Protein AF-A0A3S4H6Q1-F1 (afdb_monomer_lite)

pLDDT: mean 81.51, std 17.92, range [44.81, 97.5]

Organism: Salmonella enterica I (NCBI:txid59201)

InterPro domains:
  IPR000310 Orn/Lys/Arg decarboxylase, major domain [PF01276] (69-97)
  IPR011006 CheY-like superfamily [SSF52172] (2-68)
  IPR011193 Ornithine/lysine/arginine decarboxylase [PTHR45229] (9-97)
  IPR027464 Ornithine decarboxylase, N-terminal [G3DSA:3.40.50.220] (1-68)

Secondary structure (DSSP, 8-state):
---EEE-TTGGGTTHHHHHHHTS----EEEE-SS--PPPTT-SEEE---HHHHHHHHHHHHHHHHHHS-HHHHHHHHHHHTT-------S--TTTT-

Foldseek 3Di:
DQAAEAEPVVVVVCVLVVVVVVVLLHAYEYADCDDDDDDPSHPYYDPPDPVVVVVRVVSSVVSVCVVQDPVRSVVVVCVVVVPPDPDDDPCPPVPPD

Structure (mmCIF, N/CA/C/O backbone):
data_AF-A0A3S4H6Q1-F1
#
_entry.id   AF-A0A3S4H6Q1-F1
#
loop_
_atom_site.group_PDB
_atom_site.id
_atom_site.type_symbol
_atom_site.label_atom_id
_atom_site.label_alt_id
_atom_site.label_comp_id
_atom_site.label_asym_id
_atom_site.label_entity_id
_atom_site.label_seq_id
_atom_site.pdbx_PDB_ins_code
_atom_site.Cartn_x
_atom_site.Cartn_y
_atom_site.Cartn_z
_atom_site.occupancy
_atom_site.B_iso_or_equiv
_atom_site.auth_seq_id
_atom_site.auth_comp_id
_atom_site.auth_asym_id
_atom_site.auth_atom_id
_atom_site.pdbx_PDB_model_num
ATOM 1 N N . MET A 1 1 ? 0.797 5.716 -8.264 1.00 62.28 1 MET A N 1
ATOM 2 C CA . MET A 1 1 ? 0.229 5.508 -6.915 1.00 62.28 1 MET A CA 1
ATOM 3 C C . MET A 1 1 ? 0.810 4.204 -6.410 1.00 62.28 1 MET A C 1
ATOM 5 O O . MET A 1 1 ? 0.578 3.191 -7.055 1.00 62.28 1 MET A O 1
ATOM 9 N N . ALA A 1 2 ? 1.618 4.252 -5.355 1.00 85.81 2 ALA A N 1
ATOM 10 C CA . ALA A 1 2 ? 2.378 3.099 -4.864 1.00 85.81 2 ALA A CA 1
ATOM 11 C C . ALA A 1 2 ? 1.863 2.540 -3.530 1.00 85.81 2 ALA A C 1
ATOM 13 O O . ALA A 1 2 ? 2.269 1.463 -3.117 1.00 85.81 2 ALA A O 1
ATOM 14 N N . ALA A 1 3 ? 0.932 3.248 -2.889 1.00 95.12 3 ALA A N 1
ATOM 15 C CA . ALA A 1 3 ? 0.147 2.796 -1.748 1.00 95.12 3 ALA A CA 1
ATOM 16 C C . ALA A 1 3 ? -1.215 3.505 -1.754 1.00 95.12 3 ALA A C 1
ATOM 18 O O . ALA A 1 3 ? -1.365 4.562 -2.375 1.00 95.12 3 ALA A O 1
ATOM 19 N N . VAL A 1 4 ? -2.203 2.934 -1.067 1.00 96.81 4 VAL A N 1
ATOM 20 C CA . VAL A 1 4 ? -3.545 3.511 -0.900 1.00 96.81 4 VAL A CA 1
ATOM 21 C C . VAL A 1 4 ? -3.828 3.696 0.583 1.00 96.81 4 VAL A C 1
ATOM 23 O O . VAL A 1 4 ? -3.669 2.752 1.346 1.00 96.81 4 VAL A O 1
ATOM 26 N N . VAL A 1 5 ? -4.287 4.882 0.986 1.00 96.81 5 VAL A N 1
ATOM 27 C CA . VAL A 1 5 ? -4.818 5.123 2.336 1.00 96.81 5 VAL A CA 1
ATOM 28 C C . VAL A 1 5 ? -6.333 5.208 2.252 1.00 96.81 5 VAL A C 1
ATOM 30 O O . VAL A 1 5 ? -6.865 5.936 1.416 1.00 96.81 5 VAL A O 1
ATOM 33 N N . ILE A 1 6 ? -7.020 4.457 3.105 1.00 96.44 6 ILE A N 1
ATOM 34 C CA . ILE A 1 6 ? -8.480 4.428 3.198 1.00 96.44 6 ILE A CA 1
ATOM 35 C C . ILE A 1 6 ? -8.939 4.728 4.624 1.00 96.44 6 ILE A C 1
ATOM 37 O O . ILE A 1 6 ? -8.185 4.564 5.582 1.00 96.44 6 ILE A O 1
ATOM 41 N N . THR A 1 7 ? -10.199 5.115 4.780 1.00 95.50 7 THR A N 1
ATOM 42 C CA . THR A 1 7 ? -10.840 5.242 6.094 1.00 95.50 7 THR A CA 1
ATOM 43 C C . THR A 1 7 ? -11.575 3.948 6.490 1.00 95.50 7 THR A C 1
ATOM 45 O O . THR A 1 7 ? -11.843 3.085 5.644 1.00 95.50 7 THR A O 1
ATOM 48 N N . PRO A 1 8 ? -12.016 3.804 7.754 1.00 94.62 8 PRO A N 1
ATOM 49 C CA . PRO A 1 8 ? -12.879 2.699 8.166 1.00 94.62 8 PRO A CA 1
ATOM 50 C C . PRO A 1 8 ? -14.263 2.728 7.501 1.00 94.62 8 PRO A C 1
ATOM 52 O O . PRO A 1 8 ? -14.978 1.727 7.494 1.00 94.62 8 PRO A O 1
ATOM 55 N N . ALA A 1 9 ? -14.710 3.876 6.984 1.00 93.50 9 ALA A N 1
ATOM 56 C CA . ALA A 1 9 ? -15.933 3.943 6.186 1.00 93.50 9 ALA A CA 1
ATOM 57 C C . ALA A 1 9 ? -15.711 3.305 4.806 1.00 93.50 9 ALA A C 1
ATOM 59 O O . ALA A 1 9 ? -16.510 2.472 4.379 1.00 93.50 9 ALA A O 1
ATOM 60 N N . ASP A 1 10 ? -14.581 3.610 4.168 1.00 94.56 10 ASP A N 1
ATOM 61 C CA . ASP A 1 10 ? -14.217 3.062 2.861 1.00 94.56 10 ASP A CA 1
ATOM 62 C C . ASP A 1 10 ? -14.031 1.542 2.901 1.00 94.56 10 ASP A C 1
ATOM 64 O O . ASP A 1 10 ? -14.465 0.841 1.990 1.00 94.56 10 ASP A O 1
ATOM 68 N N . SER A 1 11 ? -13.468 0.987 3.980 1.00 92.31 11 SER A N 1
ATOM 69 C CA . SER A 1 11 ? -13.293 -0.471 4.105 1.00 92.31 11 SER A CA 1
ATOM 70 C C . SER A 1 11 ? -14.616 -1.252 4.037 1.00 92.31 11 SER A C 1
ATOM 72 O O . SER A 1 11 ? -14.628 -2.426 3.664 1.00 92.31 11 SER A O 1
ATOM 74 N N . ARG A 1 12 ? -15.744 -0.585 4.315 1.00 92.25 12 ARG A N 1
ATOM 75 C CA . ARG A 1 12 ? -17.106 -1.134 4.254 1.00 92.25 12 ARG A CA 1
ATOM 76 C C . ARG A 1 12 ? -17.845 -0.810 2.950 1.00 92.25 12 ARG A C 1
ATOM 78 O O . ARG A 1 12 ? -18.942 -1.320 2.748 1.00 92.25 12 ARG A O 1
ATOM 85 N N . SER A 1 13 ? -17.263 -0.007 2.055 1.00 92.19 13 SER A N 1
ATOM 86 C CA . SER A 1 13 ? -17.896 0.428 0.797 1.00 92.19 13 SER A CA 1
ATOM 87 C C . SER A 1 13 ? -17.668 -0.525 -0.384 1.00 92.19 13 SER A C 1
ATOM 89 O O . SER A 1 13 ? -18.227 -0.332 -1.462 1.00 92.19 13 SER A O 1
ATOM 91 N N . GLY A 1 14 ? -16.840 -1.559 -0.203 1.00 91.69 14 GLY A N 1
ATOM 92 C CA . GLY A 1 14 ? -16.435 -2.477 -1.271 1.00 91.69 14 GLY A CA 1
ATOM 93 C C . GLY A 1 14 ? -15.160 -2.059 -2.014 1.00 91.69 14 GLY A C 1
ATOM 94 O O . GLY A 1 14 ? -14.716 -2.792 -2.901 1.00 91.69 14 GLY A O 1
ATOM 95 N N . ILE A 1 15 ? -14.518 -0.948 -1.626 1.00 94.38 15 ILE A N 1
ATOM 96 C CA . ILE A 1 15 ? -13.266 -0.475 -2.242 1.00 94.38 15 ILE A CA 1
ATOM 97 C C . ILE A 1 15 ? -12.163 -1.543 -2.231 1.00 94.38 15 ILE A C 1
ATOM 99 O O . ILE A 1 15 ? -11.457 -1.710 -3.219 1.00 94.38 15 ILE A O 1
ATOM 103 N N . LEU A 1 16 ? -12.062 -2.337 -1.159 1.00 94.44 16 LEU A N 1
ATOM 104 C CA . LEU A 1 16 ? -11.061 -3.400 -1.026 1.00 94.44 16 LEU A CA 1
ATOM 105 C C . LEU A 1 16 ? -11.234 -4.484 -2.099 1.00 94.44 16 LEU A C 1
ATOM 107 O O . LEU A 1 16 ? -10.256 -4.986 -2.653 1.00 94.44 16 LEU A O 1
ATOM 111 N N . ALA A 1 17 ? -12.480 -4.812 -2.450 1.00 94.19 17 ALA A N 1
ATOM 112 C CA . ALA A 1 17 ? -12.767 -5.755 -3.524 1.00 94.19 17 ALA A CA 1
ATOM 113 C C . ALA A 1 17 ? -12.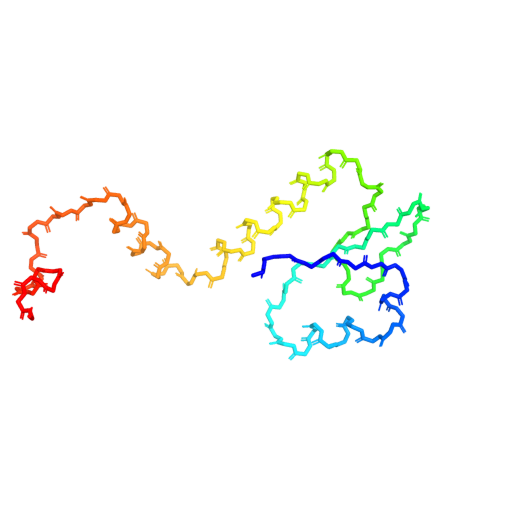404 -5.170 -4.898 1.00 94.19 17 ALA A C 1
ATOM 115 O O . ALA A 1 17 ? -11.896 -5.892 -5.756 1.00 94.19 17 ALA A O 1
ATOM 116 N N . LEU A 1 18 ? -12.627 -3.868 -5.103 1.00 94.19 18 LEU A N 1
ATOM 117 C CA . LEU A 1 18 ? -12.226 -3.171 -6.327 1.00 94.19 18 LEU A CA 1
ATOM 118 C C . LEU A 1 18 ? -10.702 -3.132 -6.475 1.00 94.19 18 LEU A C 1
ATOM 120 O O . LEU A 1 18 ? -10.196 -3.525 -7.522 1.00 94.19 18 LEU A O 1
ATOM 124 N N . LEU A 1 19 ? -9.975 -2.761 -5.416 1.00 93.69 19 LEU A N 1
ATOM 125 C CA . LEU A 1 19 ? -8.509 -2.753 -5.393 1.00 93.69 19 LEU A CA 1
ATOM 126 C C . LEU A 1 19 ? -7.944 -4.144 -5.692 1.00 93.69 19 LEU A C 1
ATOM 128 O O . LEU A 1 19 ? -7.079 -4.282 -6.555 1.00 93.69 19 LEU A O 1
ATOM 132 N N . LYS A 1 20 ? -8.501 -5.194 -5.079 1.00 91.75 20 LYS A N 1
ATOM 133 C CA . LYS A 1 20 ? -8.104 -6.582 -5.354 1.00 91.75 20 LYS A CA 1
ATOM 134 C C . LYS A 1 20 ? -8.312 -6.970 -6.822 1.00 91.75 20 LYS A C 1
ATOM 136 O O . LYS A 1 20 ? -7.472 -7.658 -7.395 1.00 91.75 20 LYS A O 1
ATOM 141 N N . ARG A 1 21 ? -9.409 -6.528 -7.444 1.00 93.62 21 ARG A N 1
ATOM 142 C CA . ARG A 1 21 ? -9.724 -6.824 -8.854 1.00 93.62 21 ARG A CA 1
ATOM 143 C C . ARG A 1 21 ? -8.798 -6.135 -9.853 1.00 93.62 21 ARG A C 1
ATOM 145 O O . ARG A 1 21 ? -8.741 -6.594 -10.987 1.00 93.62 21 ARG A O 1
ATOM 152 N N . THR A 1 22 ? -8.086 -5.076 -9.462 1.00 89.94 22 THR A N 1
ATOM 153 C CA . THR A 1 22 ? -7.104 -4.434 -10.353 1.00 89.94 22 THR A CA 1
ATOM 154 C C . THR A 1 22 ? -5.930 -5.356 -10.693 1.00 89.94 22 THR A C 1
ATOM 156 O O . THR A 1 22 ? -5.301 -5.171 -11.726 1.00 89.94 22 THR A O 1
ATOM 159 N N . GLY A 1 23 ? -5.624 -6.335 -9.831 1.00 88.44 23 GLY A N 1
ATOM 160 C CA . GLY A 1 23 ? -4.440 -7.186 -9.974 1.00 88.44 23 GLY A CA 1
ATOM 161 C C . GLY A 1 23 ? -3.120 -6.4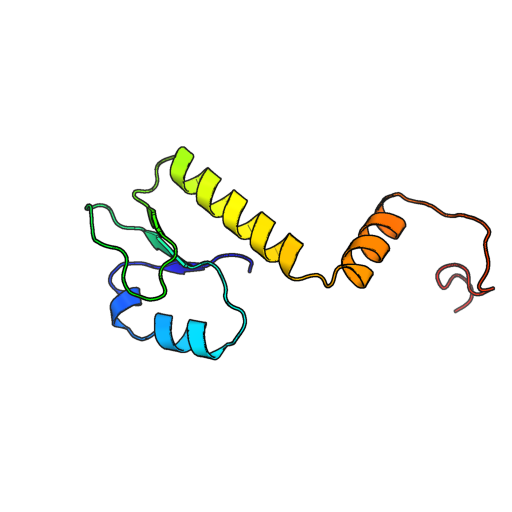67 -9.688 1.00 88.44 23 GLY A C 1
ATOM 162 O O . GLY A 1 23 ? -2.067 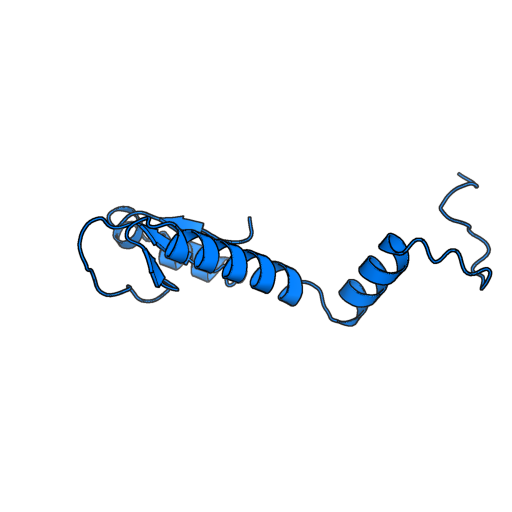-7.078 -9.811 1.00 88.44 23 GLY A O 1
ATOM 163 N N . PHE A 1 24 ? -3.152 -5.194 -9.279 1.00 89.94 24 PHE A N 1
ATOM 164 C CA . PHE A 1 24 ? -1.939 -4.439 -8.972 1.00 89.94 24 PHE A CA 1
ATOM 165 C C . PHE A 1 24 ? -1.343 -4.784 -7.614 1.00 89.94 24 PHE A C 1
ATOM 167 O O . PHE A 1 24 ? -0.193 -4.465 -7.385 1.00 89.94 24 PHE A O 1
ATOM 174 N N . HIS A 1 25 ? -2.087 -5.434 -6.714 1.00 90.50 25 HIS A N 1
ATOM 175 C CA . HIS A 1 25 ? -1.580 -5.809 -5.385 1.00 90.50 25 HIS A CA 1
ATOM 176 C C . HIS A 1 25 ? -0.972 -4.629 -4.599 1.00 90.50 25 HIS A C 1
ATOM 178 O O . HIS A 1 25 ? -0.019 -4.804 -3.844 1.00 90.50 25 HIS A O 1
ATOM 184 N N . LEU A 1 26 ? -1.548 -3.431 -4.764 1.00 94.06 26 LEU A N 1
ATOM 185 C CA . LEU A 1 26 ? -1.126 -2.225 -4.053 1.00 94.06 26 LEU A CA 1
ATOM 186 C C . LEU A 1 26 ? -1.181 -2.441 -2.531 1.00 94.06 26 LEU A C 1
ATOM 188 O O . LEU A 1 26 ? -2.161 -3.016 -2.045 1.00 94.06 26 LEU A O 1
ATOM 192 N N . PRO A 1 27 ? -0.199 -1.939 -1.764 1.00 96.56 27 PRO A N 1
ATOM 193 C CA . PRO A 1 27 ? -0.303 -1.900 -0.315 1.00 96.56 27 PRO A CA 1
ATOM 194 C C . PRO A 1 27 ? -1.414 -0.924 0.099 1.00 96.56 27 PRO A C 1
ATOM 196 O O . PRO A 1 27 ? -1.482 0.212 -0.380 1.00 96.56 27 PRO A O 1
ATOM 199 N N . VAL A 1 28 ? -2.306 -1.379 0.981 1.00 97.44 28 VAL A N 1
ATOM 200 C CA . VAL A 1 28 ? -3.482 -0.619 1.429 1.00 97.44 28 VAL A CA 1
ATOM 201 C C . VAL A 1 28 ? -3.388 -0.389 2.928 1.00 97.44 28 VAL A C 1
ATOM 203 O O . VAL A 1 28 ? -3.387 -1.337 3.703 1.00 97.44 28 VAL A O 1
ATOM 206 N N . PHE A 1 29 ? -3.360 0.864 3.349 1.00 97.38 29 PHE A N 1
ATOM 207 C CA . PHE A 1 29 ? -3.339 1.269 4.747 1.00 97.38 29 PHE A CA 1
ATOM 208 C C . PHE A 1 29 ? -4.699 1.832 5.144 1.00 97.38 29 PHE A C 1
ATOM 210 O O . PHE A 1 29 ? -5.334 2.540 4.364 1.00 97.38 29 PHE A O 1
ATOM 217 N N . MET A 1 30 ? -5.156 1.527 6.355 1.00 96.94 30 MET A N 1
ATOM 218 C CA . MET A 1 30 ? -6.378 2.114 6.904 1.00 96.94 30 MET A CA 1
ATOM 219 C C . MET A 1 30 ? -6.019 3.107 8.007 1.00 96.94 30 MET A C 1
ATOM 221 O O . MET A 1 30 ? -5.419 2.712 8.999 1.00 96.94 30 MET A O 1
ATOM 225 N N . LEU A 1 31 ? -6.388 4.377 7.847 1.00 97.00 31 LEU A N 1
ATOM 226 C CA . LEU A 1 31 ? -6.196 5.401 8.875 1.00 97.00 31 LEU A CA 1
ATOM 227 C C . LEU A 1 31 ? -7.368 5.357 9.859 1.00 97.00 31 LEU A C 1
ATOM 229 O O . LEU A 1 31 ? -8.510 5.548 9.442 1.00 97.00 31 LEU A O 1
ATOM 233 N N . ALA A 1 32 ? -7.108 5.099 11.138 1.00 95.50 32 ALA A N 1
ATOM 234 C CA . ALA A 1 32 ? -8.135 5.041 12.176 1.00 95.50 32 ALA A CA 1
ATOM 235 C C . ALA A 1 32 ? -7.619 5.623 13.498 1.00 95.50 32 ALA A C 1
ATOM 237 O O . ALA A 1 32 ? -6.518 5.294 13.923 1.00 95.50 32 ALA A O 1
ATOM 238 N N . ASP A 1 33 ? -8.440 6.437 14.165 1.00 91.31 33 ASP A N 1
ATOM 239 C CA . ASP A 1 33 ? -8.089 7.039 15.462 1.00 91.31 33 ASP A CA 1
ATOM 240 C C . ASP A 1 33 ? -8.130 6.027 16.621 1.00 91.31 33 ASP A C 1
ATOM 242 O O . ASP A 1 33 ? -7.440 6.178 17.625 1.00 91.31 33 ASP A O 1
ATOM 246 N N . GLU A 1 34 ? -8.942 4.980 16.477 1.00 88.69 34 GLU A N 1
ATOM 247 C CA . GLU A 1 34 ? -9.124 3.921 17.470 1.00 88.69 34 GLU A CA 1
ATOM 248 C C . GLU A 1 34 ? -8.421 2.633 17.012 1.00 88.69 34 GLU A C 1
ATOM 250 O O . GLU A 1 34 ? -8.407 2.330 15.811 1.00 88.69 34 GLU A O 1
ATOM 255 N N . PRO A 1 35 ? -7.887 1.819 17.940 1.00 81.69 35 PRO A N 1
ATOM 256 C CA . PRO A 1 35 ? -7.281 0.540 17.601 1.00 81.69 35 PRO A CA 1
ATOM 257 C C . PRO A 1 35 ? -8.345 -0.429 17.068 1.00 81.69 35 PRO A C 1
ATOM 259 O O . PRO A 1 35 ? -9.190 -0.940 17.804 1.00 81.69 35 PRO A O 1
ATOM 262 N N . VAL A 1 36 ? -8.283 -0.710 15.767 1.00 87.88 36 VAL A N 1
ATOM 263 C CA . VAL A 1 36 ? -9.173 -1.646 15.068 1.00 87.88 36 VAL A CA 1
ATOM 264 C C . VAL A 1 36 ? -8.334 -2.719 14.378 1.00 87.88 36 VAL A C 1
ATOM 266 O O . VAL A 1 36 ? -7.250 -2.452 13.866 1.00 87.88 36 VAL A O 1
ATOM 269 N N . SER A 1 37 ? -8.838 -3.953 14.348 1.00 88.81 37 SER A N 1
ATOM 270 C CA . SER A 1 37 ? -8.196 -5.036 13.598 1.00 88.81 37 SER A CA 1
ATOM 271 C C . SER A 1 37 ? -8.211 -4.745 12.093 1.00 88.81 37 SER A C 1
ATOM 273 O O . SER A 1 37 ? -9.227 -4.301 11.555 1.00 88.81 37 SER A O 1
ATOM 275 N N . ALA A 1 38 ? -7.097 -5.018 11.411 1.00 91.69 38 ALA A N 1
ATOM 276 C CA . ALA A 1 38 ? -6.985 -4.850 9.967 1.00 91.69 38 ALA A CA 1
ATOM 277 C C . ALA A 1 38 ? -7.974 -5.776 9.225 1.00 91.69 38 ALA A C 1
ATOM 279 O O . ALA A 1 38 ? -7.893 -7.001 9.368 1.00 91.69 38 ALA A O 1
ATOM 280 N N . PRO A 1 39 ? -8.893 -5.232 8.406 1.00 92.38 39 PRO A N 1
ATOM 281 C CA . PRO A 1 39 ? -9.736 -6.040 7.532 1.00 92.38 39 PRO A CA 1
ATOM 282 C C . PRO A 1 39 ? -8.914 -6.820 6.496 1.00 92.38 39 PRO A C 1
ATOM 284 O O . PRO A 1 39 ? -7.807 -6.431 6.124 1.00 92.38 39 PRO A O 1
ATOM 287 N N . VAL A 1 40 ? -9.489 -7.891 5.942 1.00 91.94 40 VAL A N 1
ATOM 288 C CA . VAL A 1 40 ? -8.861 -8.632 4.836 1.00 91.94 40 VAL A CA 1
ATOM 289 C C . VAL A 1 40 ? -8.622 -7.700 3.645 1.00 91.94 40 VAL A C 1
ATOM 291 O O . VAL A 1 40 ? -9.549 -7.059 3.154 1.00 91.94 40 VAL A O 1
ATOM 294 N N . GLY A 1 41 ? -7.385 -7.673 3.148 1.00 92.12 41 GLY A N 1
ATOM 295 C CA . GLY A 1 41 ? -6.971 -6.794 2.050 1.00 92.12 41 GLY A CA 1
ATOM 296 C C . GLY A 1 41 ? -6.390 -5.452 2.502 1.00 92.12 41 GLY A C 1
ATOM 297 O O . GLY A 1 41 ? -5.983 -4.678 1.644 1.00 92.12 41 GLY A O 1
ATOM 298 N N . VAL A 1 42 ? -6.318 -5.195 3.812 1.00 96.50 42 VAL A N 1
ATOM 299 C CA . VAL A 1 42 ? -5.547 -4.093 4.401 1.00 96.50 42 VAL A CA 1
ATOM 300 C C . VAL A 1 42 ? -4.186 -4.621 4.859 1.00 96.50 42 VAL A C 1
ATOM 302 O O . VAL A 1 42 ? -4.101 -5.651 5.523 1.00 96.50 42 VAL A O 1
ATOM 305 N N . THR A 1 43 ? -3.122 -3.916 4.488 1.00 96.12 43 THR A N 1
ATOM 306 C CA . THR A 1 43 ? -1.729 -4.176 4.868 1.00 96.12 43 THR A CA 1
ATOM 307 C C . THR A 1 43 ? -1.481 -3.838 6.336 1.00 96.12 43 THR A C 1
ATOM 309 O O . THR A 1 43 ? -0.920 -4.657 7.056 1.00 96.12 43 THR A O 1
ATOM 312 N N . ALA A 1 44 ? -1.917 -2.657 6.785 1.00 95.62 44 ALA A N 1
ATOM 313 C CA . ALA A 1 44 ? -1.829 -2.232 8.180 1.00 95.62 44 ALA A CA 1
ATOM 314 C C . ALA A 1 44 ? -2.872 -1.150 8.508 1.00 95.62 44 ALA A C 1
ATOM 316 O O . ALA A 1 44 ? -3.349 -0.434 7.623 1.00 95.62 44 ALA A O 1
ATOM 317 N N . VAL A 1 45 ? -3.216 -1.032 9.791 1.00 96.62 45 VAL A N 1
ATOM 318 C CA . VAL A 1 45 ? -3.992 0.094 10.330 1.00 96.62 45 VAL A CA 1
ATOM 319 C C . VAL A 1 45 ? -3.011 1.067 10.970 1.00 96.62 45 VAL A C 1
ATOM 321 O O . VAL A 1 45 ? -2.140 0.626 11.714 1.00 96.62 45 VAL A O 1
ATOM 324 N N . ILE A 1 46 ? -3.140 2.356 10.667 1.00 96.25 46 ILE A N 1
ATOM 325 C CA . ILE A 1 46 ? -2.269 3.418 11.180 1.00 96.25 46 ILE A CA 1
ATOM 326 C C . ILE A 1 46 ? -3.096 4.430 11.975 1.00 96.25 46 ILE A C 1
ATOM 328 O O . ILE A 1 46 ? -4.211 4.766 11.572 1.00 96.25 46 ILE A O 1
ATOM 332 N N . GLY A 1 47 ? -2.547 4.910 13.090 1.00 95.12 47 GLY A N 1
ATOM 333 C CA . GLY A 1 47 ? -3.097 5.997 13.907 1.00 95.12 47 GLY A CA 1
ATOM 334 C C . GLY A 1 47 ? -2.570 7.384 13.521 1.00 95.12 47 GLY A C 1
ATOM 335 O O . GLY A 1 47 ? -2.975 8.387 14.099 1.00 95.12 47 GLY A O 1
ATOM 336 N N . GLY A 1 48 ? -1.661 7.458 12.546 1.00 93.00 48 GLY A N 1
ATOM 337 C CA . GLY A 1 48 ? -1.154 8.707 11.980 1.00 93.00 48 GLY A CA 1
ATOM 338 C C . GLY A 1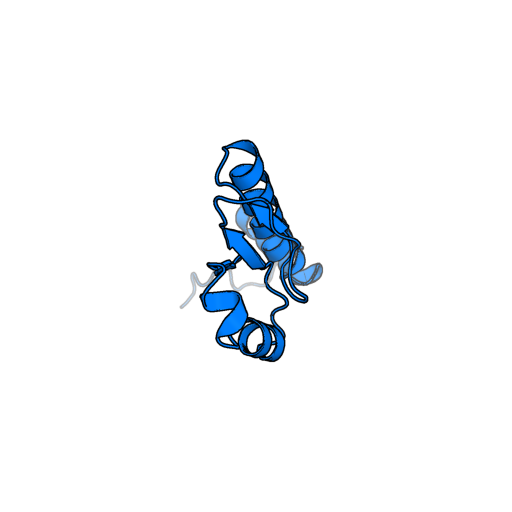 48 ? 0.096 9.254 12.670 1.00 93.00 48 GLY A C 1
ATOM 339 O O . GLY A 1 48 ? 0.435 10.423 12.467 1.00 93.00 48 GLY A O 1
ATOM 340 N N . ASN A 1 49 ? 0.801 8.443 13.463 1.00 94.56 49 ASN A N 1
ATOM 341 C CA . ASN A 1 49 ? 2.082 8.859 14.029 1.00 94.56 49 ASN A CA 1
ATOM 342 C C . ASN A 1 49 ? 3.212 8.806 12.977 1.00 94.56 49 ASN A C 1
ATOM 344 O O . ASN A 1 49 ? 3.105 8.137 11.951 1.00 94.56 49 ASN A O 1
ATOM 348 N N . ALA A 1 50 ? 4.313 9.523 13.224 1.00 95.94 50 ALA A N 1
ATOM 349 C CA . ALA A 1 50 ? 5.402 9.661 12.251 1.00 95.94 50 ALA A CA 1
ATOM 350 C C . ALA A 1 50 ? 6.056 8.325 11.849 1.00 95.94 50 ALA A C 1
ATOM 352 O O . ALA A 1 50 ? 6.461 8.166 10.700 1.00 95.94 50 ALA A O 1
ATOM 353 N N . GLN A 1 51 ? 6.142 7.364 12.773 1.00 96.50 51 GLN A N 1
ATOM 354 C CA . GLN A 1 51 ? 6.738 6.058 12.499 1.00 96.50 51 GLN A CA 1
ATOM 355 C C . GLN A 1 51 ? 5.866 5.241 11.537 1.00 96.50 51 GLN A C 1
ATOM 357 O O . GLN A 1 51 ? 6.376 4.647 10.593 1.00 96.50 51 GLN A O 1
ATOM 362 N N . GLU A 1 52 ? 4.549 5.260 11.725 1.00 96.06 52 GLU A N 1
ATOM 363 C CA . GLU A 1 52 ? 3.599 4.577 10.838 1.00 96.06 52 GLU A CA 1
ATOM 364 C C . GLU A 1 52 ? 3.587 5.176 9.427 1.00 96.06 52 GLU A C 1
ATOM 366 O O . GLU A 1 52 ? 3.498 4.447 8.438 1.00 96.06 52 GLU A O 1
ATOM 371 N N . TRP A 1 53 ? 3.720 6.502 9.315 1.00 96.12 53 TRP A N 1
ATOM 372 C CA . TRP A 1 53 ? 3.871 7.162 8.016 1.00 96.12 53 TRP A CA 1
ATOM 373 C C . TRP A 1 53 ? 5.153 6.734 7.299 1.00 96.12 53 TRP A C 1
ATOM 375 O O . TRP A 1 53 ? 5.119 6.478 6.096 1.00 96.12 53 TRP A O 1
ATOM 385 N N . LEU A 1 54 ? 6.259 6.587 8.034 1.00 97.50 54 LEU A N 1
ATOM 386 C CA . LEU A 1 54 ? 7.515 6.083 7.481 1.00 97.50 54 LEU A CA 1
ATOM 387 C C . LEU A 1 54 ? 7.386 4.628 7.000 1.00 97.50 54 LEU A C 1
ATOM 389 O O . LEU A 1 54 ? 7.929 4.261 5.960 1.00 97.50 54 LEU A O 1
ATOM 393 N N . GLU A 1 55 ? 6.656 3.782 7.727 1.00 97.25 55 GLU A N 1
ATOM 394 C CA . GLU A 1 55 ? 6.384 2.403 7.305 1.00 97.25 55 GLU A CA 1
ATOM 395 C C . GLU A 1 55 ? 5.529 2.337 6.036 1.00 97.25 55 GLU A C 1
ATOM 397 O O . GLU A 1 55 ? 5.803 1.521 5.151 1.00 97.25 55 GLU A O 1
ATOM 402 N N . LEU A 1 56 ? 4.540 3.225 5.910 1.00 97.25 56 LEU A N 1
ATOM 403 C CA . LEU A 1 56 ? 3.750 3.372 4.691 1.00 97.25 56 LEU A CA 1
ATOM 404 C C . LEU A 1 56 ? 4.625 3.765 3.501 1.00 97.25 56 LEU A C 1
ATOM 406 O O . LEU A 1 56 ? 4.524 3.147 2.438 1.00 97.25 56 LEU A O 1
ATOM 410 N N . GLU A 1 57 ? 5.494 4.759 3.675 1.00 96.88 57 GLU A N 1
ATOM 411 C CA . GLU A 1 57 ? 6.413 5.207 2.629 1.00 96.88 57 GLU A CA 1
ATOM 412 C C . GLU A 1 57 ? 7.374 4.086 2.213 1.00 96.88 57 GLU A C 1
ATOM 414 O O . GLU A 1 57 ? 7.517 3.793 1.027 1.00 96.88 57 GLU A O 1
ATOM 419 N N . ASN A 1 58 ? 7.936 3.354 3.177 1.00 96.81 58 ASN A N 1
ATOM 420 C CA . ASN A 1 58 ? 8.771 2.187 2.894 1.00 96.81 58 ASN A CA 1
ATOM 421 C C . ASN A 1 58 ? 8.017 1.096 2.119 1.00 96.81 58 ASN A C 1
ATOM 423 O O . ASN A 1 58 ? 8.581 0.480 1.212 1.00 96.81 58 ASN A O 1
ATOM 427 N N . ALA A 1 59 ? 6.747 0.841 2.449 1.00 96.44 59 ALA A N 1
ATOM 428 C CA . ALA A 1 59 ? 5.925 -0.119 1.716 1.00 96.44 59 ALA A CA 1
ATOM 429 C C . ALA A 1 59 ? 5.662 0.333 0.271 1.00 96.44 59 ALA A C 1
ATOM 431 O O . ALA A 1 59 ? 5.717 -0.496 -0.639 1.00 96.44 59 ALA A O 1
ATOM 432 N N . ALA A 1 60 ? 5.433 1.630 0.053 1.00 95.19 60 ALA A N 1
ATOM 433 C CA . ALA A 1 60 ? 5.279 2.211 -1.276 1.00 95.19 60 ALA A CA 1
ATOM 434 C C . ALA A 1 60 ? 6.567 2.075 -2.109 1.00 95.19 60 ALA A C 1
ATOM 436 O O . ALA A 1 60 ? 6.525 1.554 -3.223 1.00 95.19 60 ALA A O 1
ATOM 437 N N . CYS A 1 61 ? 7.720 2.445 -1.543 1.00 94.12 61 CYS A N 1
ATOM 438 C CA . CYS A 1 61 ? 9.026 2.306 -2.195 1.00 94.12 61 CYS A CA 1
ATOM 439 C C . CYS A 1 61 ? 9.331 0.851 -2.570 1.00 94.12 61 CYS A C 1
ATOM 441 O O . CYS A 1 61 ? 9.806 0.566 -3.670 1.00 94.12 61 CYS A O 1
ATOM 443 N N . ARG A 1 62 ? 9.031 -0.094 -1.671 1.00 92.94 62 ARG A N 1
ATOM 444 C CA . ARG A 1 62 ? 9.188 -1.526 -1.950 1.00 92.94 62 ARG A CA 1
ATOM 445 C C . ARG A 1 62 ? 8.290 -1.996 -3.086 1.00 92.94 62 ARG A C 1
ATOM 447 O O . ARG A 1 62 ? 8.766 -2.710 -3.961 1.00 92.94 62 ARG A O 1
ATOM 454 N N . TYR A 1 63 ? 7.022 -1.591 -3.081 1.00 92.31 63 TYR A N 1
ATOM 455 C CA . TYR A 1 63 ? 6.089 -1.933 -4.149 1.00 92.31 63 TYR A CA 1
ATOM 456 C C . TYR A 1 63 ? 6.604 -1.462 -5.517 1.00 92.31 63 TYR A C 1
ATOM 458 O O . TYR A 1 63 ? 6.603 -2.237 -6.467 1.00 92.31 63 TYR A O 1
ATOM 466 N N . GLU A 1 64 ? 7.105 -0.228 -5.617 1.00 89.81 64 GLU A N 1
ATOM 467 C CA . GLU A 1 64 ? 7.676 0.291 -6.868 1.00 89.81 64 GLU A CA 1
ATOM 468 C C . GLU A 1 64 ? 8.937 -0.463 -7.299 1.00 89.81 64 GLU A C 1
ATOM 470 O O . GLU A 1 64 ? 9.073 -0.811 -8.473 1.00 89.81 64 GLU A O 1
ATOM 475 N N . ALA A 1 65 ? 9.834 -0.762 -6.356 1.00 87.06 65 ALA A N 1
ATOM 476 C CA . ALA A 1 65 ? 11.054 -1.512 -6.639 1.00 87.06 65 ALA A CA 1
ATOM 477 C C . ALA A 1 65 ? 10.763 -2.941 -7.131 1.00 87.06 65 ALA A C 1
ATOM 479 O O . ALA A 1 65 ? 11.455 -3.439 -8.016 1.00 87.06 65 ALA A O 1
ATOM 480 N N . GLU A 1 66 ? 9.735 -3.591 -6.579 1.00 84.19 66 GLU A N 1
ATOM 481 C CA . GLU A 1 66 ? 9.303 -4.941 -6.962 1.00 84.19 66 GLU A CA 1
ATOM 482 C C . GLU A 1 66 ? 8.467 -4.954 -8.259 1.00 84.19 66 GLU A C 1
ATOM 484 O O . GLU A 1 66 ? 8.386 -5.985 -8.928 1.00 84.19 66 GLU A O 1
ATOM 489 N N . LEU A 1 67 ? 7.863 -3.822 -8.646 1.00 81.81 67 LEU A N 1
ATOM 490 C CA . LEU A 1 67 ? 7.036 -3.712 -9.852 1.00 81.81 67 LEU A CA 1
ATOM 491 C C . LEU A 1 67 ? 7.858 -3.826 -11.144 1.00 81.81 67 LEU A C 1
ATOM 493 O O . LEU A 1 67 ? 7.344 -4.284 -12.167 1.00 81.81 67 LEU A O 1
ATOM 497 N N . LEU A 1 68 ? 9.127 -3.409 -11.119 1.00 70.00 68 LEU A N 1
ATOM 498 C CA . LEU A 1 68 ? 10.010 -3.494 -12.278 1.00 70.00 68 LEU A CA 1
ATOM 499 C C . LEU A 1 68 ? 10.595 -4.913 -12.373 1.00 70.00 68 LEU A C 1
ATOM 501 O O . LEU A 1 68 ? 11.313 -5.338 -11.465 1.00 70.00 68 LEU A O 1
ATOM 505 N N . PRO A 1 69 ? 10.366 -5.657 -13.477 1.00 65.06 69 PRO A N 1
ATOM 506 C CA . PRO A 1 69 ? 11.041 -6.929 -13.692 1.00 65.06 69 PRO A CA 1
ATOM 507 C C . PRO A 1 69 ? 12.559 -6.736 -13.581 1.00 65.06 69 PRO A C 1
ATOM 509 O O . PRO A 1 69 ? 13.063 -5.718 -14.066 1.00 65.06 69 PRO A O 1
ATOM 512 N N . PRO A 1 70 ? 13.313 -7.698 -13.021 1.00 57.97 70 PRO A N 1
ATOM 513 C CA . PRO A 1 70 ? 14.732 -7.519 -12.703 1.00 57.97 70 PRO A CA 1
ATOM 514 C C . PRO A 1 70 ? 15.567 -7.050 -13.904 1.00 57.97 70 PRO A C 1
ATOM 516 O O . PRO A 1 70 ? 16.453 -6.221 -13.750 1.00 57.97 70 PRO A O 1
ATOM 519 N N . PHE A 1 71 ? 15.228 -7.489 -15.121 1.00 57.03 71 PHE A N 1
ATOM 520 C CA . PHE A 1 71 ? 15.876 -7.011 -16.346 1.00 57.03 71 PHE A CA 1
ATOM 521 C C . PHE A 1 71 ? 15.620 -5.519 -16.638 1.00 57.03 71 PHE A C 1
ATOM 523 O O . PHE A 1 71 ? 16.540 -4.794 -17.004 1.00 57.03 71 PHE A O 1
ATOM 530 N N . TYR A 1 72 ? 14.385 -5.044 -16.461 1.00 57.28 72 TYR A N 1
ATOM 531 C CA . TYR A 1 72 ? 14.018 -3.652 -16.729 1.00 57.28 72 TYR A CA 1
ATOM 532 C C . TYR A 1 72 ? 14.540 -2.713 -15.632 1.00 57.28 72 TYR A C 1
ATOM 534 O O . TYR A 1 72 ? 15.087 -1.660 -15.943 1.00 57.28 72 TYR A O 1
ATOM 542 N N . GLY A 1 73 ? 14.474 -3.129 -14.361 1.00 59.66 73 GLY A N 1
ATOM 543 C CA . GLY A 1 73 ? 15.029 -2.362 -13.240 1.00 59.66 73 GLY A CA 1
ATOM 544 C C . GLY A 1 73 ? 16.539 -2.132 -13.363 1.00 59.66 73 GLY A C 1
ATOM 545 O O . GLY A 1 73 ? 17.010 -1.013 -13.166 1.00 59.66 73 GLY A O 1
ATOM 546 N N . THR A 1 74 ? 17.301 -3.155 -13.768 1.00 60.72 74 THR A N 1
ATOM 547 C CA . THR A 1 74 ? 18.746 -3.013 -14.013 1.00 60.72 74 THR A CA 1
ATOM 548 C C . THR A 1 74 ? 19.053 -2.083 -15.190 1.00 60.72 74 THR A C 1
ATOM 550 O O . THR A 1 74 ? 19.982 -1.286 -15.093 1.00 60.72 74 THR A O 1
ATOM 553 N N . LEU A 1 75 ? 18.278 -2.134 -16.281 1.00 60.62 75 LEU A N 1
ATOM 554 C CA . LEU A 1 75 ? 18.463 -1.229 -17.423 1.00 60.62 75 LEU A CA 1
ATOM 555 C C . LEU A 1 75 ? 18.161 0.233 -17.068 1.00 60.62 75 LEU A C 1
ATOM 557 O O . LEU A 1 75 ? 18.925 1.112 -17.457 1.00 60.62 75 LEU A O 1
ATOM 561 N N . THR A 1 76 ? 17.098 0.500 -16.305 1.00 59.97 76 THR A N 1
ATOM 562 C CA . THR A 1 76 ? 16.777 1.860 -15.844 1.00 59.97 76 THR A CA 1
ATOM 563 C C . THR A 1 76 ? 17.875 2.413 -14.936 1.00 59.97 76 THR A C 1
ATOM 565 O O . THR A 1 76 ? 18.386 3.495 -15.205 1.00 59.97 76 THR A O 1
ATOM 568 N N . GLN A 1 77 ? 18.331 1.638 -13.943 1.00 60.91 77 GLN A N 1
ATOM 569 C CA . GLN A 1 77 ? 19.454 2.041 -13.082 1.00 60.91 77 GLN A CA 1
ATOM 570 C C . GLN A 1 77 ? 20.737 2.300 -13.884 1.00 60.91 77 GLN A C 1
ATOM 572 O O . GLN A 1 77 ? 21.482 3.231 -13.590 1.00 60.91 77 GLN A O 1
ATOM 577 N N . TYR A 1 78 ? 20.996 1.489 -14.914 1.00 58.66 78 TYR A N 1
ATOM 578 C CA . TYR A 1 78 ? 22.165 1.636 -15.775 1.00 58.66 78 TYR A CA 1
ATOM 579 C C . TYR A 1 78 ? 22.140 2.933 -16.603 1.00 58.66 78 TYR A C 1
ATOM 581 O O . TYR A 1 78 ? 23.181 3.578 -16.743 1.00 58.66 78 TYR A O 1
ATOM 589 N N . VAL A 1 79 ? 20.969 3.329 -17.114 1.00 61.16 79 VAL A N 1
ATOM 590 C CA . VAL A 1 79 ? 20.768 4.596 -17.840 1.00 61.16 79 VAL A CA 1
ATOM 591 C C . VAL A 1 79 ? 20.856 5.799 -16.893 1.00 61.16 79 VAL A C 1
ATOM 593 O O . VAL A 1 79 ? 21.564 6.756 -17.206 1.00 61.16 79 VAL A O 1
ATOM 596 N N . ASP A 1 80 ? 20.227 5.730 -15.715 1.00 66.44 80 ASP A N 1
ATOM 597 C CA . ASP A 1 80 ? 20.236 6.813 -14.715 1.00 66.44 80 ASP A CA 1
ATOM 598 C C . ASP A 1 80 ? 21.639 7.087 -14.145 1.00 66.44 80 ASP A C 1
ATOM 600 O O . ASP A 1 80 ? 21.975 8.225 -13.818 1.00 66.44 80 ASP A O 1
ATOM 604 N N . MET A 1 81 ? 22.503 6.066 -14.081 1.00 68.50 81 MET A N 1
ATOM 605 C CA . MET A 1 81 ? 23.916 6.204 -13.697 1.00 68.50 81 MET A CA 1
ATOM 606 C C . MET A 1 81 ? 24.789 6.907 -14.752 1.00 68.50 81 MET A C 1
ATOM 608 O O . MET A 1 81 ? 25.990 7.062 -14.534 1.00 68.50 81 MET A O 1
ATOM 612 N N . GLY A 1 82 ? 24.228 7.333 -15.891 1.00 54.78 82 GLY A N 1
ATOM 613 C CA . GLY A 1 82 ? 24.967 8.066 -16.920 1.00 54.78 82 GLY A CA 1
ATOM 614 C C . GLY A 1 82 ? 26.061 7.236 -17.594 1.00 54.78 82 GLY A C 1
ATOM 615 O O . GLY A 1 82 ? 27.015 7.803 -18.131 1.00 54.78 82 GLY A O 1
ATOM 616 N N . ASN A 1 83 ? 25.948 5.901 -17.577 1.00 52.34 83 ASN A N 1
ATOM 617 C CA . ASN A 1 83 ? 26.902 4.999 -18.220 1.00 52.34 83 ASN A CA 1
ATOM 618 C C . ASN A 1 83 ? 26.754 5.052 -19.749 1.00 52.34 83 ASN A C 1
ATOM 620 O O . ASN A 1 83 ? 26.312 4.100 -20.391 1.00 52.34 83 ASN A O 1
ATOM 624 N N . SER A 1 84 ? 27.182 6.161 -20.350 1.00 49.91 84 SER A N 1
ATOM 625 C CA . SER A 1 84 ? 27.495 6.236 -21.774 1.00 49.91 84 SER A CA 1
ATOM 626 C C . SER A 1 84 ? 28.781 5.448 -22.015 1.00 49.91 84 SER A C 1
ATOM 628 O O . SER A 1 84 ? 29.877 5.998 -22.121 1.00 49.91 84 SER A O 1
ATOM 630 N N . THR A 1 85 ? 28.681 4.119 -22.011 1.00 50.41 85 THR A N 1
ATOM 631 C CA . THR A 1 85 ? 29.779 3.289 -22.499 1.00 50.41 85 THR A CA 1
ATOM 632 C C . THR A 1 85 ? 29.622 3.128 -24.003 1.00 50.41 85 THR A C 1
ATOM 634 O O . THR A 1 85 ? 28.560 2.769 -24.508 1.00 50.41 85 THR A O 1
ATOM 637 N N . PHE A 1 86 ? 30.695 3.445 -24.728 1.00 51.62 86 PHE A N 1
ATOM 638 C CA . PHE A 1 86 ? 30.844 3.318 -26.179 1.00 51.62 86 PHE A CA 1
ATOM 639 C C . PHE A 1 86 ? 30.854 1.840 -26.630 1.00 51.62 86 PHE A C 1
ATOM 641 O O . PHE A 1 86 ? 31.801 1.372 -27.257 1.00 51.62 86 PHE A O 1
ATOM 648 N N . ALA A 1 87 ? 29.802 1.088 -26.315 1.00 51.31 87 ALA A N 1
ATOM 649 C CA . ALA A 1 87 ? 29.531 -0.230 -26.868 1.00 51.31 87 ALA A CA 1
ATOM 650 C C . ALA A 1 87 ? 28.207 -0.142 -27.641 1.00 51.31 87 ALA A C 1
ATOM 652 O O . ALA A 1 87 ? 27.135 -0.049 -27.056 1.00 51.31 87 ALA A O 1
ATOM 653 N N . CYS A 1 88 ? 28.314 -0.070 -28.969 1.00 44.81 88 CYS A N 1
ATOM 654 C CA . CYS A 1 88 ? 27.237 0.156 -29.938 1.00 44.81 88 CYS A CA 1
ATOM 655 C C . CYS A 1 88 ? 25.914 -0.579 -29.611 1.00 44.81 88 CYS A C 1
ATOM 657 O O . CYS A 1 88 ? 25.927 -1.753 -29.246 1.00 44.81 88 CYS A O 1
ATOM 659 N N . PRO A 1 89 ? 24.766 0.071 -29.871 1.00 51.12 89 PRO A N 1
ATOM 660 C CA . PRO A 1 89 ? 24.255 0.143 -31.239 1.00 51.12 89 PRO A CA 1
ATOM 661 C C . PRO A 1 89 ? 24.396 1.561 -31.798 1.00 51.12 89 PRO A C 1
ATOM 663 O O . PRO A 1 89 ? 24.268 2.535 -31.067 1.00 51.12 89 PRO A O 1
ATOM 666 N N . GLY A 1 90 ? 24.664 1.688 -33.100 1.00 49.09 90 GLY A N 1
ATOM 667 C CA . GLY A 1 90 ? 24.940 2.957 -33.797 1.00 49.09 90 GLY A CA 1
ATOM 668 C C . GLY A 1 90 ? 23.772 3.952 -33.892 1.00 49.09 90 GLY A C 1
ATOM 669 O O . GLY A 1 90 ? 23.722 4.731 -34.835 1.00 49.09 90 GLY A O 1
ATOM 670 N N . HIS A 1 91 ? 22.839 3.930 -32.941 1.00 55.50 91 HIS A N 1
ATOM 671 C CA . HIS A 1 91 ? 21.791 4.924 -32.767 1.00 55.50 91 HIS A CA 1
ATOM 672 C C . HIS A 1 91 ? 21.928 5.511 -31.357 1.00 55.50 91 HIS A C 1
ATOM 674 O O . HIS A 1 91 ? 21.259 5.100 -30.410 1.00 55.50 91 HIS A O 1
ATOM 680 N N . GLN A 1 92 ? 22.898 6.413 -31.202 1.00 54.56 92 GLN A N 1
ATOM 681 C CA . GLN A 1 92 ? 23.179 7.084 -29.937 1.00 54.56 92 GLN A CA 1
ATOM 682 C C . GLN A 1 92 ? 22.000 7.985 -29.554 1.00 54.56 92 GLN A C 1
ATOM 684 O O . GLN A 1 92 ? 21.864 9.086 -30.074 1.00 54.56 92 GLN A O 1
ATOM 689 N N . HIS A 1 93 ? 21.155 7.511 -28.638 1.00 51.06 93 HIS A N 1
ATOM 690 C CA . HIS A 1 93 ? 20.204 8.331 -27.877 1.00 51.06 93 HIS A CA 1
ATOM 691 C C . HIS A 1 93 ? 19.234 9.205 -28.698 1.00 51.06 93 HIS A C 1
ATOM 693 O O . HIS A 1 93 ? 18.726 10.196 -28.186 1.00 51.06 93 HIS A O 1
ATOM 699 N N . GLY A 1 94 ? 18.936 8.840 -29.949 1.00 55.97 94 GLY A N 1
ATOM 700 C CA . GLY A 1 94 ? 18.006 9.607 -30.781 1.00 55.97 94 GLY A CA 1
ATOM 701 C C . GLY A 1 94 ? 18.561 10.924 -31.338 1.00 55.97 94 GLY A C 1
ATOM 702 O O . GLY A 1 94 ? 17.789 11.686 -31.900 1.00 55.97 94 GLY A O 1
ATOM 703 N N . GLU A 1 95 ? 19.876 11.170 -31.291 1.00 49.62 95 GLU A N 1
ATOM 704 C CA . GLU A 1 95 ? 20.544 12.326 -31.943 1.00 49.62 95 GLU A CA 1
ATOM 705 C C . GLU A 1 95 ? 20.588 12.227 -33.490 1.00 49.62 95 GLU A C 1
ATOM 707 O O . GLU A 1 95 ? 21.307 12.961 -34.163 1.00 49.62 95 GLU A O 1
ATOM 712 N N . PHE A 1 96 ? 19.826 11.301 -34.076 1.00 45.97 96 PHE A N 1
ATOM 713 C CA . PHE A 1 96 ? 19.630 11.166 -35.523 1.00 45.97 96 PHE A CA 1
ATOM 714 C C . PHE A 1 96 ? 18.147 10.932 -35.872 1.00 45.97 96 PHE A C 1
ATOM 716 O O . PHE A 1 96 ? 17.822 10.083 -36.706 1.00 45.97 96 PHE A O 1
ATOM 723 N N . PHE A 1 97 ? 17.254 11.690 -35.232 1.00 50.25 97 PHE A N 1
ATOM 724 C CA . PHE A 1 97 ? 15.932 12.018 -35.772 1.00 50.25 97 PHE A CA 1
ATOM 725 C C . PHE A 1 97 ? 15.790 13.530 -35.922 1.00 50.25 97 PHE A C 1
ATOM 727 O O . PHE A 1 97 ? 16.232 14.252 -35.003 1.00 50.25 97 PHE A O 1
#

Radius of gyration: 19.73 Å; chains: 1; bounding box: 49×21×53 Å

Sequence (97 aa):
MAAVVITPADSRSGILALLKRTGFHLPVFMLADEPVSAPVGVTAVIGGNAQEWLELENAACRYEAELLPPFYGTLTQYVDMGNSTFACPGHQHGEFF

=== Feature glossary ===
The record interleaves many kinds of information about one protein. Here is each kind framed as the question it answers.

Q: Are the domains correctly placed relative to each other?
A: Predicted aligned error is AlphaFold's pairwise confidence. Unlike pLDDT (per-residue), PAE is per-residue-pair and captures whether two parts of the structure are correctly placed relative to each other. Units are ångströms of expected positional error.

Q: Which residues are in helices, strands, or loops?
A: Eight-state secondary structure (DSSP): H is the canonical α-helix, G the tighter 3₁₀-helix, I the wider π-helix; E/B are β-structure, T and S are turns and bends, and '-' is everything else. DSSP derives these from the pattern of main-chain N–H···O=C hydrogen bonds, not from the sequence.

Q: What if only a Cα trace is available?
A: P-SEA three-state annotation labels each residue as helix, strand, or coil based purely on the geometry of the Cα trace. It serves as a fallback when the full backbone (and thus DSSP) is unavailable.

Q: What are the backbone torsion angles?
A: φ (phi) and ψ (psi) are the two rotatable backbone dihedrals per residue: φ is the C(i-1)–N–Cα–C torsion, ψ is the N–Cα–C–N(i+1) torsion, both in degrees on (−180°, 180°]. α-helical residues cluster near (−60°, −45°); β-strand residues near (−120°, +130°). A Ramachandran plot is simply a scatter of (φ, ψ) for every residue.

Q: What known structures does this most resemble?
A: Structural nearest neighbors (via Foldseek easy-search vs the PDB). Reported per hit: target PDB id, E-value, and alignment TM-score. A TM-score above ~0.5 is the conventional threshold for 'same fold'.

Q: What family and function is it annotated with?
A: Database cross-references. InterPro integrates a dozen domain/family signature databases into unified entries with residue-range hits. GO terms attach function/process/location labels with evidence codes. CATH codes position the fold in a four-level structural taxonomy. Organism is the NCBI-taxonomy species name.

Q: Which residues are buried vs exposed?
A: Solvent accessibility: the surface area of each residue that a 1.4 Å water probe can touch, in Å². When only backbone atoms are present the absolute values are lower than full-atom SASA (side chains contribute most of the area) and are flagged as backbone-only.

Q: What do the diagnostic plots show?
A: Three diagnostic plots accompany the record. The Cα contact map visualizes the tertiary structure as a 2D adjacency matrix (8 Å cutoff, sequence-local contacts suppressed). The Ramachandran plot shows the distribution of backbone (φ, ψ) torsions, with points in the α and β basins reflecting secondary structure content. The PAE plot shows AlphaFold's inter-residue confidence as a color matrix.

Q: What is the amino-acid chain?
A: The amino-acid sequence is the protein's primary structure: the linear order of residues from the N-terminus to the C-terminus, written in one-letter code. Everything else here — the 3D coordinates, the secondary structure, the domain annotations — is ultimately a consequence of this string.

Q: What do the rendered images show?
A: The six renders are orthographic views along the three Cartesian axes in both directions. Representation (cartoon, sticks, or surface) and color scheme (sequence-rainbow or by-chain) vary across proteins so the training set covers all the common visualization conventions.

Q: Where is each backbone atom in 3D?
A: The mmCIF table is the protein's shape written out atom by atom. For each backbone N, Cα, C, and carbonyl O, it records an (x, y, z) coordinate triple in Å plus the residue type, chain letter, and residue number.

Q: How mobile is each atom in the crystal?
A: For experimental (PDB) structures, the B-factor (temperature factor) quantifies the positional spread of each atom in the crystal — a combination of thermal vibration and static disorder — in units of Å². High B-factors mark flexible loops or poorly resolved regions; low B-factors mark the rigid, well-ordered core.

Q: How big and how compact is the whole molecule?
A: Three whole-structure scalars: the radius of gyration (RMS distance of Cα from centroid, in Å), the count of Cα–Cα contacts (pairs closer than 8 Å and separated by more than four residues in sequence — i.e. tertiary, not local, contacts), and the bounding-box dimensions. Together they distinguish compact globular folds from extended fibres or disordered chains.

Q: What does the local fold look like, residue by residue?
A: A 3Di character summarizes, for each residue, the relative orientation of the Cα frame of its nearest spatial neighbor. Because it encodes fold topology rather than chemistry, 3Di alignments detect remote structural similarity that sequence alignment misses.

Q: How confident is the AlphaFold model at eac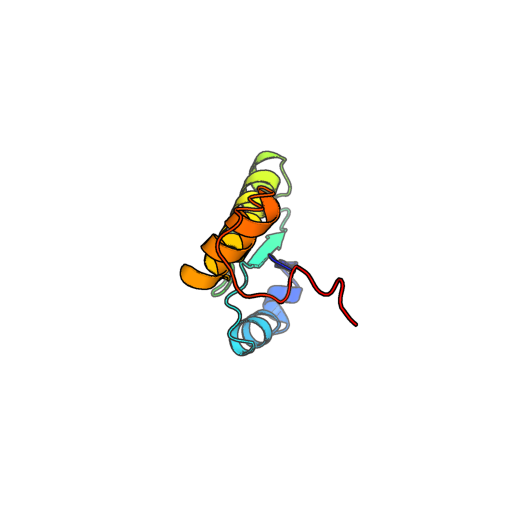h residue?
A: For AlphaFold models, the B-factor field carries pLDDT — the model's own estimate of local accuracy on a 0–100 scale. Regions with pLD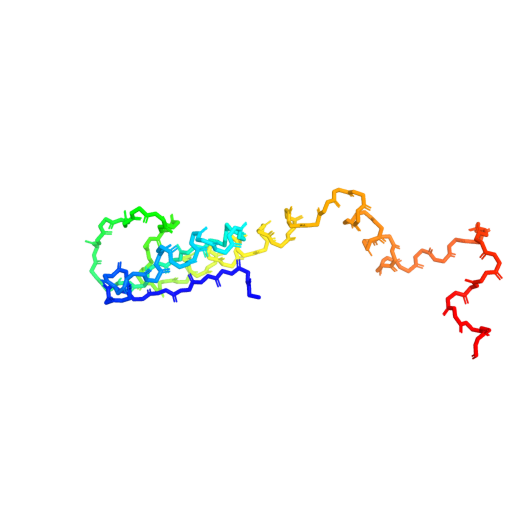DT<50 should be treated as essentially unmodeled; they often correspond to intrinsically disordered segments.